Protein AF-A0A848ZNY8-F1 (afdb_monomer)

Mean predicted aligned error: 2.55 Å

Sequence (62 aa):
MGRIVALDYGRIRTGIAVTDELQIIASGLTTVDTKDLLNFLRNYTKEEKVERFVVGEPKQMN

Foldseek 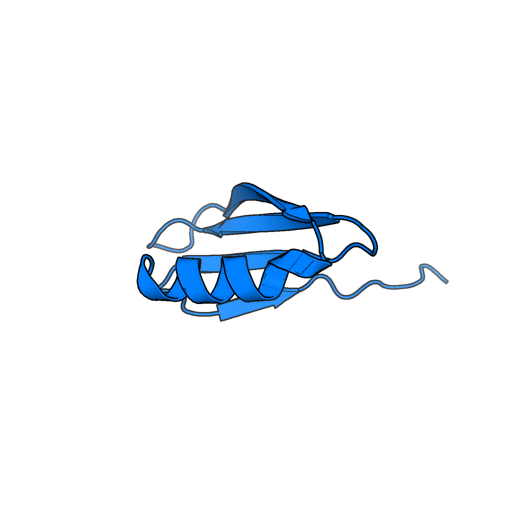3Di:
DFKEWEWADDPFKIWIWIADPVRPDIDTDDMDGNVCVVVVVVVCVVVTPYDYYHYDDDDDPD

pLDDT: mean 96.37, std 4.25, range [73.94, 98.69]

Nearest PDB structures (foldseek):
  7ess-assembly1_A  TM=8.314E-01  e=2.872E-03  Mycobacterium tuberculosis H37Rv
  7ess-assembly1_B  TM=8.483E-01  e=4.224E-03  Mycobacterium tuberculosis H37Rv
  4dq8-assembly1_A  TM=6.111E-01  e=2.132E-01  Mycobacterium marinum M
  8xih-assembly1_A  TM=5.027E-01  e=8.224E-01  Mucilaginibacter paludis DSM 18603
  8xih-assembly1_B  TM=5.061E-01  e=1.467E+00  Mucilaginibac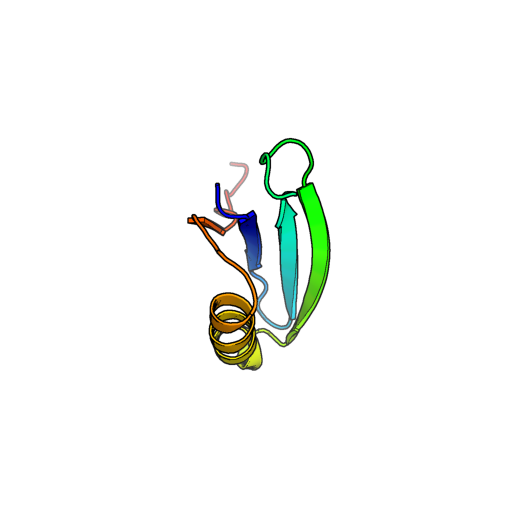ter paludis DSM 18603

Radius of gyration: 12.2 Å; Cα contacts (8 Å, |Δi|>4): 107; chains: 1; bounding box: 21×30×30 Å

Solvent-accessible surface area (backbone atoms only — not comparable to full-atom values): 3649 Å² total; per-residue (Å²): 115,37,22,40,37,39,35,49,81,42,92,63,42,24,41,34,29,33,30,41,55,86,60,80,53,78,44,81,71,53,71,44,49,36,92,48,42,68,60,51,50,59,51,46,56,73,78,41,64,65,67,45,81,45,66,72,78,88,73,84,92,123

Structure (mmCIF, N/CA/C/O backbone):
data_AF-A0A848ZNY8-F1
#
_entry.id   AF-A0A848ZNY8-F1
#
loop_
_atom_site.group_PDB
_atom_site.id
_atom_site.type_symbol
_atom_site.label_atom_id
_atom_site.label_alt_id
_atom_site.label_comp_id
_atom_site.label_asym_id
_atom_site.label_entity_id
_atom_site.label_seq_id
_atom_site.pdbx_PDB_ins_code
_atom_site.Cartn_x
_atom_site.Cartn_y
_atom_site.Cartn_z
_atom_site.occupancy
_atom_site.B_iso_or_equiv
_atom_site.auth_seq_id
_atom_site.auth_comp_id
_atom_site.auth_asym_id
_atom_site.auth_atom_id
_atom_site.pdbx_PDB_model_num
ATOM 1 N N . MET A 1 1 ? -10.567 4.413 15.113 1.00 79.69 1 MET A N 1
ATOM 2 C CA . MET A 1 1 ? -10.481 4.943 13.732 1.00 79.69 1 MET A CA 1
ATOM 3 C C . MET A 1 1 ? -9.988 3.815 12.835 1.00 79.69 1 MET A C 1
ATOM 5 O O . MET A 1 1 ? -9.755 2.734 13.369 1.00 79.69 1 MET A O 1
ATOM 9 N N . GLY A 1 2 ? -9.983 3.964 11.510 1.00 92.94 2 GLY A N 1
ATOM 10 C CA . GLY A 1 2 ? -9.401 2.939 10.630 1.00 92.94 2 GLY A CA 1
ATOM 11 C C . GLY A 1 2 ? -7.948 3.261 10.281 1.00 92.94 2 GLY A C 1
ATOM 12 O O . GLY A 1 2 ? -7.508 4.395 10.435 1.00 92.94 2 GLY A O 1
ATOM 13 N N . ARG A 1 3 ? -7.199 2.276 9.786 1.00 97.50 3 ARG A N 1
ATOM 14 C CA . ARG A 1 3 ? -5.873 2.517 9.207 1.00 97.50 3 ARG A CA 1
ATOM 15 C C . ARG A 1 3 ? -6.011 3.311 7.907 1.00 97.50 3 ARG A C 1
ATOM 17 O O . ARG A 1 3 ? -6.941 3.079 7.127 1.00 97.50 3 ARG A O 1
ATOM 24 N N . ILE A 1 4 ? -5.055 4.192 7.631 1.00 98.31 4 ILE A N 1
ATOM 25 C CA . ILE A 1 4 ? -4.877 4.789 6.302 1.00 98.31 4 ILE A CA 1
ATOM 26 C C . ILE A 1 4 ? -3.859 3.942 5.545 1.00 98.31 4 ILE A C 1
ATOM 28 O O . ILE A 1 4 ? -2.789 3.643 6.072 1.00 98.31 4 ILE A O 1
ATOM 32 N N . VAL A 1 5 ? -4.190 3.566 4.312 1.00 98.56 5 VAL A N 1
ATOM 33 C CA . VAL A 1 5 ? -3.320 2.774 3.436 1.00 98.56 5 VAL A CA 1
ATOM 34 C C . VAL A 1 5 ? -2.728 3.689 2.369 1.00 98.56 5 VAL A C 1
ATOM 36 O O . VAL A 1 5 ? -3.462 4.286 1.584 1.00 98.56 5 VAL A O 1
ATOM 39 N N . ALA A 1 6 ? -1.405 3.790 2.328 1.00 98.62 6 ALA A N 1
ATOM 40 C CA . ALA A 1 6 ? -0.668 4.512 1.302 1.00 98.62 6 ALA A CA 1
ATOM 41 C C . ALA A 1 6 ? -0.158 3.546 0.225 1.00 98.62 6 ALA A C 1
ATOM 43 O O . ALA A 1 6 ? 0.379 2.482 0.542 1.00 98.62 6 ALA A O 1
ATOM 44 N N . LEU A 1 7 ? -0.317 3.933 -1.040 1.00 98.50 7 LEU A N 1
ATOM 45 C CA . LEU A 1 7 ? 0.101 3.176 -2.214 1.00 98.50 7 LEU A CA 1
ATOM 46 C C . LEU A 1 7 ? 1.127 3.980 -3.012 1.00 98.50 7 LEU A C 1
ATOM 48 O O . LEU A 1 7 ? 0.824 5.054 -3.540 1.00 98.50 7 LEU A O 1
ATOM 52 N N . ASP A 1 8 ? 2.322 3.415 -3.132 1.00 97.38 8 ASP A N 1
ATOM 53 C CA . ASP A 1 8 ? 3.323 3.846 -4.100 1.00 97.38 8 ASP A CA 1
ATOM 54 C C . ASP A 1 8 ? 3.147 3.014 -5.373 1.00 97.38 8 ASP A C 1
ATOM 56 O O . ASP A 1 8 ? 3.634 1.883 -5.485 1.00 97.38 8 ASP A O 1
ATOM 60 N N . TYR A 1 9 ? 2.321 3.530 -6.285 1.00 97.19 9 TYR A N 1
ATOM 61 C CA . TYR A 1 9 ? 1.883 2.804 -7.469 1.00 97.19 9 TYR A CA 1
ATOM 62 C C . TYR A 1 9 ? 2.963 2.799 -8.555 1.00 97.19 9 TYR A C 1
ATOM 64 O O . TYR A 1 9 ? 3.210 3.803 -9.223 1.00 97.19 9 TYR A O 1
ATOM 72 N N . GLY A 1 10 ? 3.565 1.632 -8.778 1.00 96.56 10 GLY A N 1
ATOM 73 C CA . GLY A 1 10 ? 4.515 1.394 -9.860 1.00 96.56 10 GLY A CA 1
ATOM 74 C C . GLY A 1 10 ? 3.944 0.506 -10.966 1.00 96.56 10 GLY A C 1
ATOM 75 O O . GLY A 1 10 ? 2.949 -0.197 -10.799 1.00 96.56 10 GLY A O 1
ATOM 76 N N . ARG A 1 11 ? 4.614 0.484 -12.124 1.00 96.75 11 ARG A N 1
ATOM 77 C CA . ARG A 1 11 ? 4.182 -0.313 -13.289 1.00 96.75 11 ARG A CA 1
ATOM 78 C C . ARG A 1 11 ? 4.275 -1.830 -13.069 1.00 96.75 11 ARG A C 1
ATOM 80 O O . ARG A 1 11 ? 3.470 -2.567 -13.625 1.00 96.75 11 ARG A O 1
ATOM 87 N N . ILE A 1 12 ? 5.273 -2.290 -12.313 1.00 98.25 12 ILE A N 1
ATOM 88 C CA . ILE A 1 12 ? 5.541 -3.725 -12.083 1.00 98.25 12 ILE A CA 1
ATOM 89 C C . ILE A 1 12 ? 5.178 -4.119 -10.653 1.00 98.25 12 ILE A C 1
ATOM 91 O O . ILE A 1 12 ? 4.543 -5.146 -10.442 1.00 98.25 12 ILE A O 1
ATOM 95 N N . ARG A 1 13 ? 5.568 -3.291 -9.682 1.00 98.38 13 ARG A N 1
ATOM 96 C CA . ARG A 1 13 ? 5.337 -3.507 -8.255 1.00 98.38 13 ARG A CA 1
ATOM 97 C C . ARG A 1 13 ? 4.704 -2.269 -7.639 1.00 98.38 13 ARG A C 1
ATOM 99 O O . ARG A 1 13 ? 5.004 -1.160 -8.074 1.00 98.38 13 ARG A O 1
ATOM 106 N N . THR A 1 14 ? 3.869 -2.472 -6.628 1.00 98.56 14 THR A N 1
ATOM 107 C CA . THR A 1 14 ? 3.272 -1.408 -5.815 1.00 98.56 14 THR A CA 1
ATOM 108 C C . THR A 1 14 ? 3.716 -1.572 -4.369 1.00 98.56 14 THR A C 1
ATOM 110 O O . THR A 1 14 ? 3.516 -2.635 -3.772 1.00 98.56 14 THR A O 1
ATOM 113 N N . GLY A 1 15 ? 4.330 -0.525 -3.822 1.00 98.44 15 GLY A N 1
ATOM 114 C CA . GLY A 1 15 ? 4.665 -0.440 -2.404 1.00 98.44 15 GLY A CA 1
ATOM 115 C C . GLY A 1 15 ? 3.430 -0.067 -1.589 1.00 98.44 15 GLY A C 1
ATOM 116 O O . GLY A 1 15 ? 2.619 0.750 -2.025 1.00 98.44 15 GLY A O 1
ATOM 117 N N . ILE A 1 16 ? 3.272 -0.676 -0.416 1.00 98.69 16 ILE A N 1
ATOM 118 C CA . ILE A 1 16 ? 2.122 -0.461 0.462 1.00 98.69 16 ILE A CA 1
ATOM 119 C C . ILE A 1 16 ? 2.632 -0.122 1.858 1.00 98.69 16 ILE A C 1
ATOM 121 O O . ILE A 1 16 ? 3.426 -0.867 2.437 1.00 98.69 16 ILE A O 1
ATOM 125 N N . ALA A 1 17 ? 2.147 0.983 2.411 1.00 98.69 17 ALA A N 1
ATOM 126 C CA . ALA A 1 17 ? 2.375 1.384 3.793 1.00 98.69 17 ALA A CA 1
ATOM 127 C C . ALA A 1 17 ? 1.036 1.620 4.491 1.00 98.69 17 ALA A C 1
ATOM 129 O O . ALA A 1 17 ? 0.040 1.947 3.845 1.00 98.69 17 ALA A O 1
ATOM 130 N N . VAL A 1 18 ? 1.005 1.450 5.808 1.00 98.44 18 VAL A N 1
ATOM 131 C CA . VAL A 1 18 ? -0.200 1.671 6.612 1.00 98.44 18 VAL A CA 1
ATOM 132 C C . VAL A 1 18 ? 0.123 2.462 7.860 1.00 98.44 18 VAL A C 1
ATOM 134 O O . VAL A 1 18 ? 1.244 2.403 8.369 1.00 98.44 18 VAL A O 1
ATOM 137 N N . THR A 1 19 ? -0.862 3.192 8.362 1.00 98.50 19 THR A N 1
ATOM 138 C CA . THR A 1 19 ? -0.770 3.786 9.693 1.00 98.50 19 THR A CA 1
ATOM 139 C C . THR A 1 19 ? -1.104 2.770 10.785 1.00 98.50 19 THR A C 1
ATOM 141 O O . THR A 1 19 ? -1.730 1.735 10.528 1.00 98.50 19 THR A O 1
ATOM 144 N N . ASP A 1 20 ? -0.738 3.085 12.026 1.00 95.56 20 ASP A N 1
ATOM 145 C CA . ASP A 1 20 ? -1.398 2.514 13.201 1.00 95.56 20 ASP A CA 1
ATOM 146 C C . ASP A 1 20 ? -2.871 2.983 13.308 1.00 95.56 20 ASP A C 1
ATOM 148 O O . ASP A 1 20 ? -3.324 3.854 12.554 1.00 95.56 20 ASP A O 1
ATOM 152 N N . GLU A 1 21 ? -3.635 2.398 14.236 1.00 92.94 21 GLU A N 1
ATOM 153 C CA . GLU A 1 21 ? -5.075 2.665 14.415 1.00 92.94 21 GLU A CA 1
ATOM 154 C C . GLU A 1 21 ? -5.406 4.089 14.886 1.00 92.94 21 GLU A C 1
ATOM 156 O O . GLU A 1 21 ? -6.523 4.568 14.659 1.00 92.94 21 GLU A O 1
ATOM 161 N N . LEU A 1 22 ? -4.459 4.767 15.546 1.00 95.00 22 LEU A N 1
ATOM 162 C CA . LEU A 1 22 ? -4.578 6.170 15.950 1.00 95.00 22 LEU A CA 1
ATOM 163 C C . LEU A 1 22 ? -4.101 7.123 14.844 1.00 95.00 22 LEU A C 1
ATOM 165 O O .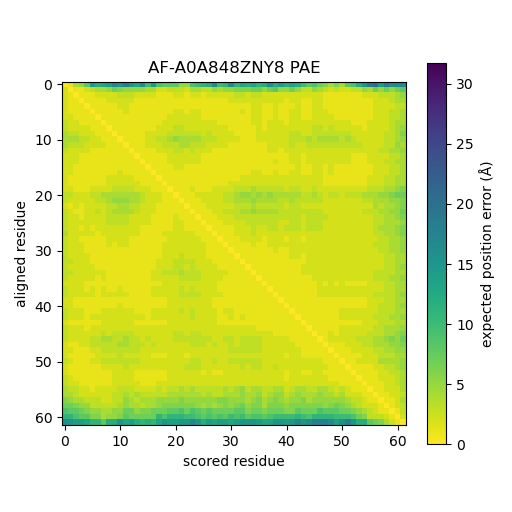 LEU A 1 22 ? -4.248 8.336 14.981 1.00 95.00 22 LEU A O 1
ATOM 169 N N . GLN A 1 23 ? -3.593 6.581 13.731 1.00 95.88 23 GLN A N 1
ATOM 170 C CA . GLN A 1 23 ? -3.096 7.312 12.566 1.00 95.88 23 GLN A CA 1
ATOM 171 C C . GLN A 1 23 ? -1.893 8.225 12.876 1.00 95.88 23 GLN A C 1
ATOM 173 O O . GLN A 1 23 ? -1.775 9.304 12.296 1.00 95.88 23 GLN A O 1
ATOM 178 N N . ILE A 1 24 ? -1.007 7.815 13.792 1.00 96.25 24 ILE A N 1
ATOM 179 C CA . ILE A 1 24 ? 0.125 8.633 14.262 1.00 96.25 24 ILE A CA 1
ATOM 180 C C . ILE A 1 24 ? 1.388 8.367 13.432 1.00 96.25 24 ILE A C 1
ATOM 182 O O . ILE A 1 24 ? 2.096 9.304 13.067 1.00 96.25 24 ILE A O 1
ATOM 186 N N . ILE A 1 25 ? 1.684 7.103 13.123 1.00 97.56 25 ILE A N 1
ATOM 187 C CA . ILE A 1 25 ? 2.912 6.671 12.448 1.00 97.56 25 ILE A CA 1
ATOM 188 C C . ILE A 1 25 ? 2.555 5.791 11.253 1.00 97.56 25 ILE A C 1
ATOM 190 O O . ILE A 1 25 ? 1.846 4.796 11.387 1.00 97.56 25 ILE A O 1
ATOM 194 N N . ALA A 1 26 ? 3.100 6.125 10.082 1.00 97.62 26 ALA A N 1
ATOM 195 C CA . ALA A 1 26 ? 3.069 5.256 8.911 1.00 97.62 26 ALA A CA 1
ATOM 196 C C . ALA A 1 26 ? 4.278 4.311 8.912 1.00 97.62 26 ALA A C 1
ATOM 198 O O . ALA A 1 26 ? 5.409 4.735 9.148 1.00 97.62 26 ALA A O 1
ATOM 199 N N . SER A 1 27 ? 4.045 3.033 8.628 1.00 97.94 27 SER A N 1
ATOM 200 C CA . SER A 1 27 ? 5.084 2.009 8.484 1.00 97.94 27 SER A CA 1
ATOM 201 C C . SER A 1 27 ? 4.878 1.220 7.194 1.00 97.94 27 SER A C 1
ATOM 203 O O . SER A 1 27 ? 3.747 1.033 6.741 1.00 97.94 27 SER A O 1
ATOM 205 N N . GLY A 1 28 ? 5.974 0.754 6.591 1.00 98.06 28 GLY A N 1
ATOM 206 C CA . GLY A 1 28 ? 5.903 -0.132 5.429 1.00 98.06 28 GLY A CA 1
ATOM 207 C C . GLY A 1 28 ? 5.189 -1.434 5.790 1.00 98.06 28 GLY A C 1
ATOM 208 O O . GLY A 1 28 ? 5.535 -2.065 6.786 1.00 98.06 28 GLY A O 1
ATOM 209 N N . LEU A 1 29 ? 4.194 -1.824 4.991 1.00 98.12 29 LEU A N 1
ATOM 210 C CA . LEU A 1 29 ? 3.453 -3.071 5.172 1.00 98.12 29 LEU A CA 1
ATOM 211 C C . LEU A 1 29 ? 4.041 -4.176 4.295 1.00 98.12 29 LEU A C 1
ATOM 213 O O . LEU A 1 29 ? 4.426 -5.227 4.793 1.00 98.12 29 LEU A O 1
ATOM 217 N N . THR A 1 30 ? 4.084 -3.953 2.980 1.00 98.50 30 THR A N 1
ATOM 218 C CA . THR A 1 30 ? 4.5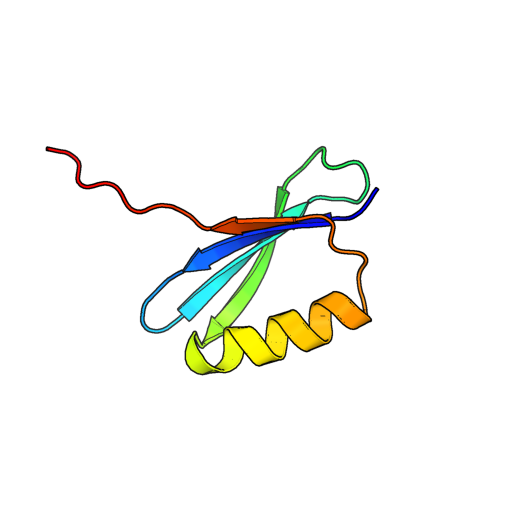97 -4.928 2.010 1.00 98.50 30 THR A CA 1
ATOM 219 C C . THR A 1 30 ? 4.795 -4.287 0.632 1.00 98.50 30 THR A C 1
ATOM 221 O O . THR A 1 30 ? 4.511 -3.109 0.421 1.00 98.50 30 THR A O 1
ATOM 224 N N . THR A 1 31 ? 5.283 -5.063 -0.331 1.00 98.56 31 THR A N 1
ATOM 225 C CA . THR A 1 31 ? 5.278 -4.736 -1.760 1.00 98.56 31 THR A CA 1
ATOM 226 C C . THR A 1 31 ? 4.691 -5.917 -2.519 1.00 98.56 31 THR A C 1
ATOM 228 O O . THR A 1 31 ? 5.063 -7.060 -2.265 1.00 98.56 31 THR A O 1
ATOM 231 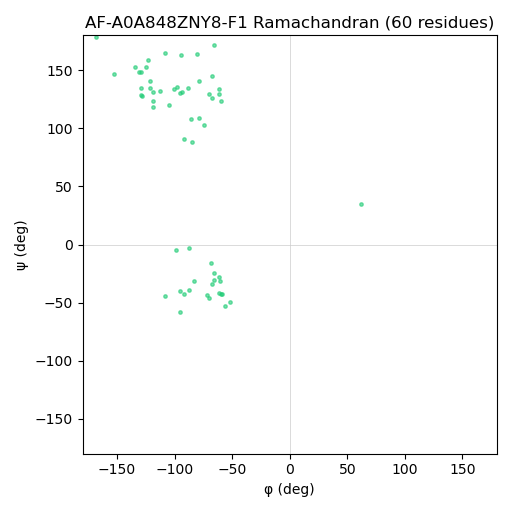N N . VAL A 1 32 ? 3.793 -5.645 -3.462 1.00 98.56 32 VAL A N 1
ATOM 232 C CA . VAL A 1 32 ? 3.138 -6.673 -4.287 1.00 98.56 32 VAL A CA 1
ATOM 233 C C . VAL A 1 32 ? 3.366 -6.400 -5.768 1.00 98.56 32 VAL A C 1
ATOM 235 O O . VAL A 1 32 ? 3.639 -5.261 -6.153 1.00 98.56 32 VAL A O 1
ATOM 238 N N . ASP A 1 33 ? 3.221 -7.421 -6.613 1.00 98.69 33 ASP A N 1
ATOM 239 C CA . ASP A 1 33 ? 3.100 -7.205 -8.055 1.00 98.69 33 ASP A CA 1
ATOM 240 C C . ASP A 1 33 ? 1.847 -6.362 -8.341 1.00 98.69 33 ASP A C 1
ATOM 242 O O . ASP A 1 33 ? 0.762 -6.632 -7.824 1.00 98.69 33 ASP A O 1
ATOM 246 N N . THR A 1 34 ? 1.965 -5.342 -9.194 1.00 98.50 34 THR A N 1
ATOM 247 C CA . THR A 1 34 ? 0.877 -4.378 -9.445 1.00 98.50 34 THR A CA 1
ATOM 248 C C . THR A 1 34 ? -0.380 -5.046 -10.010 1.00 98.50 34 THR A C 1
ATOM 250 O O . THR A 1 34 ? -1.494 -4.625 -9.700 1.00 98.50 34 THR A O 1
ATOM 253 N N . LYS A 1 35 ? -0.229 -6.134 -10.777 1.00 98.56 35 LYS A N 1
ATOM 254 C CA . LYS A 1 35 ? -1.358 -6.937 -11.285 1.00 98.56 35 LYS A CA 1
ATOM 255 C C . LYS A 1 35 ? -2.199 -7.566 -10.161 1.00 98.56 35 LYS A C 1
ATOM 257 O O . LYS A 1 35 ? -3.395 -7.777 -10.344 1.00 98.56 35 LYS A O 1
ATOM 262 N N . ASP A 1 36 ? -1.587 -7.823 -9.006 1.00 98.62 36 ASP A N 1
ATOM 263 C CA . ASP A 1 36 ? -2.208 -8.488 -7.858 1.00 98.62 36 ASP A CA 1
ATOM 264 C C . ASP A 1 36 ? -2.691 -7.491 -6.791 1.00 98.62 36 ASP A C 1
ATOM 266 O O . ASP A 1 36 ? -3.379 -7.879 -5.843 1.00 98.62 36 ASP A O 1
ATOM 270 N N . LEU A 1 37 ? -2.410 -6.193 -6.969 1.00 98.50 37 LEU A N 1
ATOM 271 C CA . LEU A 1 37 ? -2.736 -5.128 -6.019 1.00 98.50 37 LEU A CA 1
ATOM 272 C C . LEU A 1 37 ? -4.210 -5.139 -5.600 1.00 98.50 37 LEU A C 1
ATOM 274 O O . LEU A 1 37 ? -4.515 -5.125 -4.413 1.00 98.50 37 LEU A O 1
ATOM 278 N N . LEU A 1 38 ? -5.146 -5.201 -6.549 1.00 98.31 38 LEU A N 1
ATOM 279 C CA . LEU A 1 38 ? -6.576 -5.156 -6.219 1.00 98.31 38 LEU A CA 1
ATOM 280 C C . LEU A 1 38 ? -7.042 -6.383 -5.424 1.00 98.31 38 LEU A C 1
ATOM 282 O O . LEU A 1 38 ? -7.968 -6.275 -4.619 1.00 98.31 38 LEU A O 1
ATOM 286 N N . ASN A 1 39 ? -6.418 -7.543 -5.637 1.00 98.56 39 ASN A N 1
ATOM 287 C CA . ASN A 1 39 ? -6.718 -8.747 -4.864 1.00 98.56 39 ASN A CA 1
ATOM 288 C C . ASN A 1 39 ? -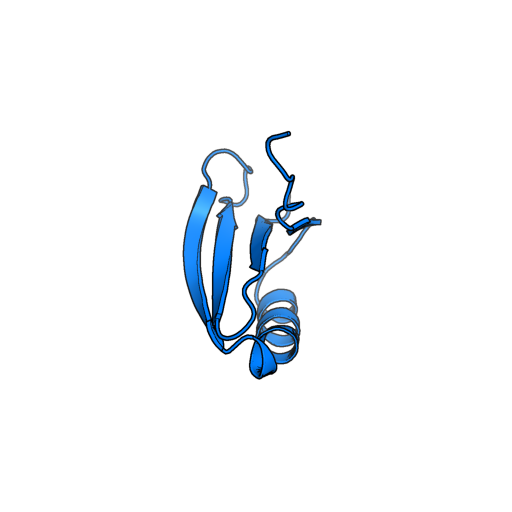6.175 -8.621 -3.443 1.00 98.56 39 ASN A C 1
ATOM 290 O O . ASN A 1 39 ? -6.905 -8.906 -2.493 1.00 98.56 39 ASN A O 1
ATOM 294 N N . PHE A 1 40 ? -4.950 -8.109 -3.302 1.00 98.50 40 PHE A N 1
ATOM 295 C CA . PHE A 1 40 ? -4.380 -7.773 -2.003 1.00 98.50 40 PHE A CA 1
ATOM 296 C C . PHE A 1 40 ? -5.281 -6.796 -1.237 1.00 98.50 40 PHE A C 1
ATOM 298 O O . PHE A 1 40 ? -5.690 -7.105 -0.123 1.00 98.50 40 PHE A O 1
ATOM 305 N N . LEU A 1 41 ? -5.666 -5.666 -1.846 1.00 98.38 41 LEU A N 1
ATOM 306 C CA . LEU A 1 41 ? -6.482 -4.644 -1.180 1.00 98.38 41 LEU A CA 1
ATOM 307 C C . LEU A 1 41 ? -7.847 -5.191 -0.754 1.00 98.38 41 LEU A C 1
ATOM 309 O O . LEU A 1 41 ? -8.270 -4.936 0.368 1.00 98.38 41 LEU A O 1
ATOM 313 N N . ARG A 1 42 ? -8.510 -5.994 -1.600 1.00 98.31 42 ARG A N 1
ATOM 314 C CA . ARG A 1 42 ? -9.783 -6.643 -1.243 1.00 98.31 42 ARG A CA 1
ATOM 315 C C . ARG A 1 42 ? -9.658 -7.551 -0.027 1.00 98.31 42 ARG A C 1
ATOM 317 O O . ARG A 1 42 ? -10.558 -7.549 0.809 1.00 98.31 42 ARG A O 1
ATOM 324 N N . ASN A 1 43 ? -8.591 -8.338 0.056 1.00 98.31 43 ASN A N 1
ATOM 325 C CA . ASN A 1 43 ? -8.365 -9.216 1.201 1.00 98.31 43 ASN A CA 1
ATOM 326 C C . ASN A 1 43 ? -8.020 -8.394 2.444 1.00 98.31 43 ASN A C 1
ATOM 328 O O . ASN A 1 43 ? -8.663 -8.555 3.475 1.00 98.31 43 ASN A O 1
ATOM 332 N N . TYR A 1 44 ? -7.123 -7.420 2.301 1.00 98.00 44 TYR A N 1
ATOM 333 C CA . TYR A 1 44 ? -6.696 -6.558 3.395 1.00 98.00 44 TYR A CA 1
ATOM 334 C C . TYR A 1 44 ? -7.865 -5.789 4.025 1.00 98.00 44 TYR A C 1
ATOM 336 O O . TYR A 1 44 ? -8.000 -5.765 5.240 1.00 98.00 44 TYR A O 1
ATOM 344 N N . THR A 1 45 ? -8.784 -5.242 3.221 1.00 97.56 45 THR A N 1
ATOM 345 C CA . THR A 1 45 ? -9.972 -4.530 3.739 1.00 97.56 45 THR A CA 1
ATOM 346 C C . THR A 1 45 ? -10.994 -5.415 4.451 1.00 97.56 45 THR A C 1
ATOM 348 O O . THR A 1 45 ? -11.884 -4.891 5.115 1.00 97.56 45 THR A O 1
ATOM 351 N N . LYS A 1 46 ? -10.927 -6.741 4.278 1.00 97.75 46 LYS A N 1
ATOM 352 C CA . LYS A 1 46 ? -11.777 -7.679 5.028 1.00 97.75 46 LYS A CA 1
ATOM 353 C C . LYS A 1 46 ? -11.192 -7.986 6.403 1.00 97.75 46 LYS A C 1
ATOM 355 O O . LYS A 1 46 ? -11.951 -8.272 7.321 1.00 97.75 46 LYS A O 1
ATOM 360 N N . GLU A 1 47 ? -9.868 -7.966 6.510 1.00 96.38 47 GLU A N 1
ATOM 361 C CA . GLU A 1 47 ? -9.128 -8.293 7.73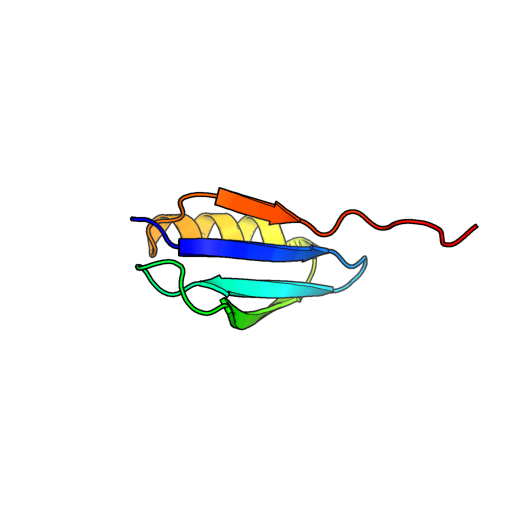1 1.00 96.38 47 GLU A CA 1
ATOM 362 C C . GLU A 1 47 ? -8.944 -7.063 8.624 1.00 96.38 47 GLU A C 1
ATOM 364 O O . GLU A 1 47 ? -9.079 -7.149 9.840 1.00 96.38 47 GLU A O 1
ATOM 369 N N . GLU A 1 48 ? -8.691 -5.903 8.019 1.00 96.38 48 GLU A N 1
ATOM 370 C CA . GLU A 1 48 ? -8.342 -4.667 8.711 1.00 96.38 48 GLU A CA 1
ATOM 371 C C . GLU A 1 48 ? -9.344 -3.555 8.391 1.00 96.38 48 GLU A C 1
ATOM 373 O O . GLU A 1 48 ? -9.781 -3.365 7.251 1.00 96.38 48 GLU A O 1
ATOM 378 N N . LYS A 1 49 ? -9.679 -2.748 9.402 1.00 96.56 49 LYS A N 1
ATOM 379 C CA . LYS A 1 49 ? -10.540 -1.578 9.213 1.00 96.56 49 LYS A CA 1
ATOM 380 C C . LYS A 1 49 ? -9.753 -0.472 8.512 1.00 96.56 49 LYS A C 1
ATOM 382 O O . LYS A 1 49 ? -8.978 0.231 9.154 1.00 96.56 49 LYS A O 1
ATOM 387 N N . VAL A 1 50 ? -9.981 -0.288 7.215 1.00 97.31 50 VAL A N 1
ATOM 388 C CA . VAL A 1 50 ? -9.369 0.790 6.421 1.00 97.31 50 VAL A CA 1
ATOM 389 C C . VAL A 1 50 ? -10.307 1.990 6.336 1.00 97.31 50 VAL A C 1
ATOM 391 O O . VAL A 1 50 ? -11.481 1.848 6.007 1.00 97.31 50 VAL A O 1
ATOM 394 N N . GLU A 1 51 ? -9.784 3.181 6.620 1.00 97.62 51 GLU A N 1
ATOM 395 C CA . GLU A 1 51 ? -10.544 4.435 6.550 1.00 97.62 51 GLU A CA 1
ATOM 396 C C . GLU A 1 51 ? -10.361 5.153 5.210 1.00 97.62 51 GLU A C 1
ATOM 398 O O . GLU A 1 51 ? -11.313 5.701 4.652 1.00 97.62 51 GLU A O 1
ATOM 403 N N . ARG A 1 52 ? -9.135 5.148 4.673 1.00 97.06 52 ARG A N 1
ATOM 404 C CA . ARG A 1 52 ? -8.801 5.844 3.427 1.00 97.06 52 ARG A CA 1
ATOM 405 C C . ARG A 1 52 ? -7.632 5.185 2.708 1.00 97.06 52 ARG A C 1
ATOM 407 O O . ARG A 1 52 ? -6.688 4.720 3.342 1.00 97.06 52 ARG A O 1
ATOM 414 N N . PHE A 1 53 ? -7.676 5.248 1.381 1.00 98.31 53 PHE A N 1
ATOM 415 C CA . PHE A 1 53 ? -6.526 4.997 0.518 1.00 98.31 53 PHE A CA 1
ATOM 416 C C . PHE A 1 53 ? -5.918 6.318 0.053 1.00 98.31 53 PHE A C 1
ATOM 418 O O . PHE A 1 53 ? -6.638 7.220 -0.375 1.00 98.31 53 PHE A O 1
A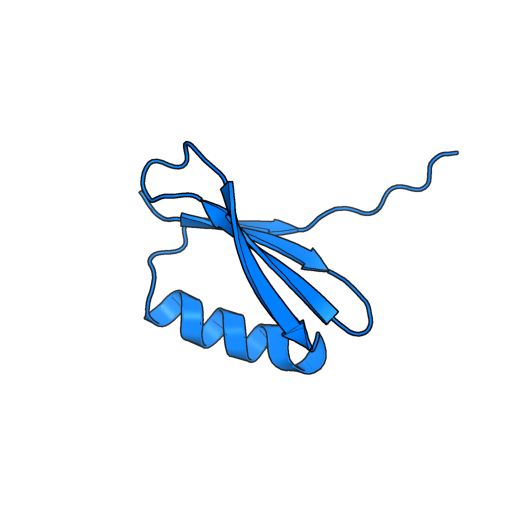TOM 425 N N . VAL A 1 54 ? -4.596 6.421 0.123 1.00 98.12 54 VAL A N 1
ATOM 426 C CA . VAL A 1 54 ? -3.815 7.542 -0.402 1.00 98.12 54 VAL A CA 1
ATOM 427 C C . VAL A 1 54 ? -2.883 6.987 -1.468 1.00 98.12 54 VAL A C 1
ATOM 429 O O . VAL A 1 54 ? -2.210 5.988 -1.239 1.00 98.12 54 VAL A O 1
ATOM 432 N N . VAL A 1 55 ? -2.845 7.619 -2.635 1.00 97.5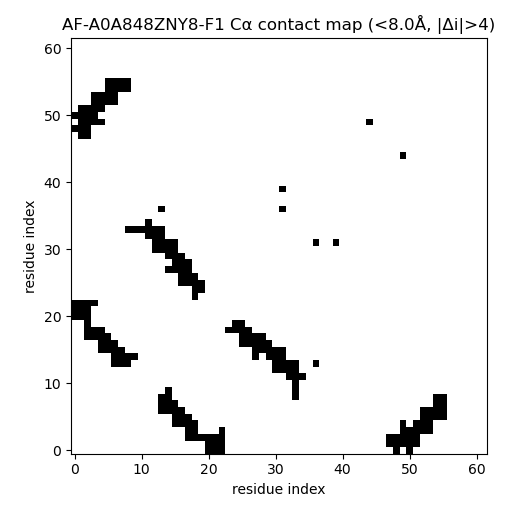0 55 VAL A N 1
ATOM 433 C CA . VAL A 1 55 ? -1.971 7.212 -3.740 1.00 97.50 55 VAL A CA 1
ATOM 434 C C . VAL A 1 55 ? -1.065 8.382 -4.076 1.00 97.50 55 VAL A C 1
ATOM 436 O O . VAL A 1 55 ? -1.539 9.517 -4.146 1.00 97.50 55 VAL A O 1
ATOM 439 N N . GLY A 1 56 ? 0.227 8.115 -4.255 1.00 92.94 56 GLY A N 1
ATOM 440 C CA . GLY A 1 56 ? 1.169 9.135 -4.702 1.00 92.94 56 GLY A CA 1
ATOM 441 C C . GLY A 1 56 ? 0.753 9.697 -6.062 1.00 92.94 56 GLY A C 1
ATOM 442 O O . GLY A 1 56 ? 0.592 8.946 -7.021 1.00 92.94 56 GLY A O 1
ATOM 443 N N . GLU A 1 57 ? 0.575 11.013 -6.147 1.00 93.19 57 GLU A N 1
ATOM 444 C CA . GLU A 1 57 ? 0.373 11.716 -7.413 1.00 93.19 57 GLU A CA 1
ATOM 445 C C . GLU A 1 57 ? 1.755 12.049 -8.003 1.00 93.19 57 GLU A C 1
ATOM 447 O O . GLU A 1 57 ? 2.453 12.907 -7.451 1.00 93.19 57 GLU A O 1
ATOM 452 N N . PRO A 1 58 ? 2.200 11.384 -9.087 1.00 89.69 58 PRO A N 1
ATOM 453 C CA . PRO A 1 58 ? 3.485 11.691 -9.694 1.00 89.69 58 PRO A CA 1
ATOM 454 C C . PRO A 1 58 ? 3.434 13.085 -10.319 1.00 89.69 58 PRO A C 1
ATOM 456 O O . PRO A 1 58 ? 2.574 13.379 -11.149 1.00 89.69 58 PRO A O 1
ATOM 459 N N . LYS A 1 59 ? 4.383 13.940 -9.938 1.00 92.12 59 LYS A N 1
ATOM 460 C CA . LYS A 1 59 ? 4.537 15.278 -10.510 1.00 92.12 59 LYS A CA 1
ATOM 461 C C . LYS A 1 59 ? 5.828 15.347 -11.300 1.00 92.12 59 LYS A C 1
ATOM 463 O O . LYS A 1 59 ? 6.882 14.944 -10.811 1.00 92.12 59 LYS A O 1
ATOM 468 N N . GLN A 1 60 ? 5.733 15.878 -12.512 1.00 91.88 60 GLN A N 1
ATOM 469 C CA . GLN A 1 60 ? 6.913 16.282 -13.255 1.00 91.88 60 GLN A CA 1
ATOM 470 C C . GLN A 1 60 ? 7.502 17.515 -12.556 1.00 91.88 60 GLN A C 1
ATOM 472 O O . GLN A 1 60 ? 6.778 18.454 -12.231 1.00 91.88 60 GLN A O 1
ATOM 477 N N . MET A 1 61 ? 8.802 17.489 -12.268 1.00 88.81 61 MET A N 1
ATOM 478 C CA . MET A 1 61 ? 9.533 18.668 -11.805 1.00 88.81 61 MET A CA 1
ATOM 479 C C . MET A 1 61 ? 9.958 19.455 -13.043 1.00 88.81 61 MET A C 1
ATOM 481 O O . MET A 1 61 ? 11.004 19.181 -13.627 1.00 88.81 61 MET A O 1
ATOM 485 N N . ASN A 1 62 ? 9.093 20.349 -13.498 1.00 73.94 62 ASN A N 1
ATOM 486 C CA . ASN A 1 62 ? 9.360 21.297 -14.578 1.00 73.94 62 ASN A CA 1
ATOM 487 C C . ASN A 1 62 ? 9.552 22.705 -14.028 1.00 73.94 62 ASN A C 1
ATOM 489 O O . ASN A 1 62 ? 8.885 23.038 -13.023 1.00 73.94 62 ASN A O 1
#

Secondary structure (DSSP, 8-state):
-PEEEEEEE-SSEEEEEEE-TTS--EEEEEEEEGGGHHHHHHHHHHHS-EEEEEE-------